Protein AF-A0A2N9MCK2-F1 (afdb_monomer_lite)

Radius of gyration: 23.32 Å; chains: 1; bounding box: 49×32×63 Å

Sequence (102 aa):
MKLLGHASPEMTMLYVELMMNDLQREFQLARSKPRHLVPQPKTSFALTRTGLAGVIDSLLAAQHVLEMFRRSLPVGAARSSRDRLSNRLTKIAIEARKLGTP

Foldseek 3Di:
DQDVNDPDVVVVVVVCVVCVVVVVVVVVVLVVDPVNPPPPPPLPCQPPDDDLVSVLVNLVSVLVVLVVVLVPDDDDPVNVVSVVVSVVSVVVSVVSVVVVPD

Secondary structure (DSSP, 8-state):
--STT-SSHHHHHHHHHHHHHHHHHHHHHHHHSTTSS-------------SHHHHHHHHHHHHHHHHHHHHTSPSSHHHHHHHHHHHHHHHHHHHHHHTT--

Structure (mmCIF, N/CA/C/O backbone):
data_AF-A0A2N9MCK2-F1
#
_entry.id   AF-A0A2N9MCK2-F1
#
loop_
_atom_site.group_PDB
_atom_site.id
_atom_site.type_symbol
_atom_site.label_atom_id
_atom_site.label_alt_id
_atom_site.label_comp_id
_atom_site.label_asym_id
_atom_site.label_entity_id
_atom_site.label_seq_id
_atom_site.pdbx_PDB_ins_code
_atom_site.Cartn_x
_atom_site.Cartn_y
_atom_site.Cartn_z
_atom_site.occupancy
_atom_site.B_iso_or_equiv
_atom_site.auth_seq_id
_atom_site.auth_comp_id
_atom_site.auth_asym_id
_atom_site.auth_atom_id
_atom_site.pdbx_PDB_model_num
ATOM 1 N N . MET A 1 1 ? 35.973 -5.055 -15.989 1.00 58.38 1 MET A N 1
ATOM 2 C CA . MET A 1 1 ? 34.536 -5.305 -15.734 1.00 58.38 1 MET A CA 1
ATOM 3 C C . MET A 1 1 ? 33.935 -5.872 -17.014 1.00 58.38 1 MET A C 1
ATOM 5 O O . MET A 1 1 ? 34.021 -5.192 -18.025 1.00 58.38 1 MET A O 1
ATOM 9 N N . LYS A 1 2 ? 33.403 -7.103 -17.017 1.00 58.25 2 LYS A N 1
ATOM 10 C CA . LYS A 1 2 ? 32.616 -7.615 -18.155 1.00 58.25 2 LYS A CA 1
ATOM 11 C C . LYS A 1 2 ? 31.182 -7.117 -17.985 1.00 58.25 2 LYS A C 1
ATOM 13 O O . LYS A 1 2 ? 30.499 -7.578 -17.074 1.00 58.25 2 LYS A O 1
ATOM 18 N N . LEU A 1 3 ? 30.740 -6.165 -18.804 1.00 70.38 3 LEU A N 1
ATOM 19 C CA . LEU A 1 3 ? 29.334 -5.754 -18.837 1.00 70.38 3 LEU A CA 1
ATOM 20 C C . LEU A 1 3 ? 28.578 -6.714 -19.768 1.00 70.38 3 LEU A C 1
ATOM 22 O O . LEU A 1 3 ? 29.061 -7.015 -20.856 1.00 70.38 3 LEU A O 1
ATOM 26 N N . LEU A 1 4 ? 27.443 -7.260 -19.314 1.00 79.06 4 LEU A N 1
ATOM 27 C CA . LEU A 1 4 ? 26.610 -8.214 -20.074 1.00 79.06 4 LEU A CA 1
ATOM 28 C C . LEU A 1 4 ? 27.350 -9.471 -20.598 1.00 79.06 4 LEU A C 1
ATOM 30 O O . LEU A 1 4 ? 26.870 -10.156 -21.492 1.00 79.06 4 LEU A O 1
ATOM 34 N N . GLY A 1 5 ? 28.518 -9.800 -20.033 1.00 84.19 5 GLY A N 1
ATOM 35 C CA . GLY A 1 5 ? 29.339 -10.939 -20.465 1.00 84.19 5 GLY A CA 1
ATOM 36 C C . GLY A 1 5 ? 30.231 -10.674 -21.685 1.00 84.19 5 GLY A C 1
ATOM 37 O O . GLY A 1 5 ? 30.942 -11.585 -22.111 1.00 84.19 5 GLY A O 1
ATOM 38 N N . HIS A 1 6 ? 30.261 -9.449 -22.216 1.00 87.94 6 HIS A N 1
ATOM 39 C CA . HIS A 1 6 ? 31.074 -9.106 -23.383 1.00 87.94 6 HIS A CA 1
ATOM 40 C C . HIS A 1 6 ? 32.555 -8.893 -23.046 1.00 87.94 6 HIS A C 1
ATOM 42 O O . HIS A 1 6 ? 32.929 -8.563 -21.917 1.00 87.94 6 HIS A O 1
ATOM 48 N N . ALA A 1 7 ? 33.409 -9.100 -24.054 1.00 85.38 7 ALA A N 1
ATOM 49 C CA . ALA A 1 7 ? 34.862 -8.986 -23.935 1.00 85.38 7 ALA A CA 1
ATOM 50 C C . ALA A 1 7 ? 35.350 -7.533 -23.809 1.00 85.38 7 ALA A C 1
ATOM 52 O O . ALA A 1 7 ? 36.407 -7.303 -23.227 1.00 85.38 7 ALA A O 1
ATOM 53 N N . SER A 1 8 ? 34.578 -6.568 -24.318 1.00 87.62 8 SER A N 1
ATOM 54 C CA . SER A 1 8 ? 34.916 -5.147 -24.284 1.00 87.62 8 SER A CA 1
ATOM 55 C C . SER A 1 8 ? 33.666 -4.273 -24.068 1.00 87.62 8 SER A C 1
ATOM 57 O O . SER A 1 8 ? 32.536 -4.721 -24.319 1.00 87.62 8 SER A O 1
ATOM 59 N N . PRO A 1 9 ? 33.831 -3.035 -23.573 1.00 84.69 9 PRO A N 1
ATOM 60 C CA . PRO A 1 9 ? 32.724 -2.096 -23.411 1.00 84.69 9 PRO A CA 1
ATOM 61 C C . PRO A 1 9 ? 32.113 -1.661 -24.752 1.00 84.69 9 PRO A C 1
ATOM 63 O O . PRO A 1 9 ? 30.902 -1.474 -24.822 1.00 84.69 9 PRO A O 1
ATOM 66 N N . GLU A 1 10 ? 32.890 -1.594 -25.833 1.00 88.56 10 GLU A N 1
ATOM 67 C CA . GLU A 1 10 ? 32.397 -1.261 -27.180 1.00 88.56 10 GLU A CA 1
ATOM 68 C C . GLU A 1 10 ? 31.389 -2.304 -27.673 1.00 88.56 10 GLU A C 1
ATOM 70 O O . GLU A 1 10 ? 30.325 -1.956 -28.178 1.00 88.56 10 GLU A O 1
ATOM 75 N N . MET A 1 11 ? 31.672 -3.590 -27.439 1.00 86.88 11 MET A N 1
ATOM 76 C CA . MET A 1 11 ? 30.744 -4.682 -27.759 1.00 86.88 11 MET A CA 1
ATOM 77 C C . MET A 1 11 ? 29.436 -4.580 -26.971 1.00 86.88 11 MET A C 1
ATOM 79 O O . MET A 1 11 ? 28.373 -4.928 -27.479 1.00 86.88 11 MET A O 1
ATOM 83 N N . THR A 1 12 ? 29.506 -4.075 -25.739 1.00 86.88 12 THR A N 1
ATOM 84 C CA . THR A 1 12 ? 28.313 -3.825 -24.924 1.00 86.88 12 THR A CA 1
ATOM 85 C C . THR A 1 12 ? 27.493 -2.679 -25.510 1.00 86.88 12 THR A C 1
ATOM 87 O O . THR A 1 12 ? 26.278 -2.808 -25.622 1.00 86.88 12 THR A O 1
ATOM 90 N N . MET A 1 13 ? 28.137 -1.578 -25.909 1.00 87.94 13 MET A N 1
ATOM 91 C CA . MET A 1 13 ? 27.442 -0.432 -26.504 1.00 87.94 13 MET A CA 1
ATOM 92 C C . MET A 1 13 ? 26.757 -0.807 -27.817 1.00 87.94 13 MET A C 1
ATOM 94 O O . MET A 1 13 ? 25.582 -0.499 -27.989 1.00 87.94 13 MET A O 1
ATOM 98 N N . LEU A 1 14 ? 27.434 -1.570 -28.681 1.00 87.19 14 LEU A N 1
ATOM 99 C CA . LEU A 1 14 ? 26.848 -2.068 -29.926 1.00 87.19 14 LEU A CA 1
ATOM 100 C C . LEU A 1 14 ? 25.634 -2.973 -29.663 1.00 87.19 14 LEU A C 1
ATOM 102 O O . LEU A 1 14 ? 24.605 -2.854 -30.323 1.00 87.19 14 LEU A O 1
ATOM 106 N N . TYR A 1 15 ? 25.727 -3.866 -28.673 1.00 86.25 15 TYR A N 1
ATOM 107 C CA . TYR A 1 15 ? 24.605 -4.720 -28.285 1.00 86.25 15 TYR A CA 1
ATOM 108 C C . TYR A 1 15 ? 23.421 -3.898 -27.760 1.00 86.25 15 TYR A C 1
ATOM 110 O O . TYR A 1 15 ? 22.276 -4.159 -28.122 1.00 86.25 15 TYR A O 1
ATOM 118 N N . VAL A 1 16 ? 23.687 -2.880 -26.939 1.00 85.75 16 VAL A N 1
ATOM 119 C CA . VAL A 1 16 ? 22.660 -1.966 -26.422 1.00 85.75 16 VAL A CA 1
ATOM 120 C C . VAL A 1 16 ? 21.986 -1.198 -27.558 1.00 85.75 16 VAL A C 1
ATOM 122 O O . VAL A 1 16 ? 20.762 -1.109 -27.563 1.00 85.75 16 VAL A O 1
ATOM 125 N N . GLU A 1 17 ? 22.744 -0.688 -28.529 1.00 87.94 17 GLU A N 1
ATOM 126 C CA . GLU A 1 17 ? 22.204 0.020 -29.696 1.00 87.94 17 GLU A CA 1
ATOM 127 C C . GLU A 1 17 ? 21.313 -0.879 -30.559 1.00 87.94 17 GLU A C 1
ATOM 129 O O . GLU A 1 17 ? 20.204 -0.482 -30.920 1.00 87.94 17 GLU A O 1
ATOM 134 N N . LEU A 1 18 ? 21.756 -2.109 -30.834 1.00 87.25 18 LEU A N 1
ATOM 135 C CA . LEU A 1 18 ? 20.991 -3.072 -31.628 1.00 87.25 18 LEU A CA 1
ATOM 136 C C . LEU A 1 18 ? 19.707 -3.515 -30.918 1.00 87.25 18 LEU A C 1
ATOM 138 O O . LEU A 1 18 ? 18.648 -3.589 -31.538 1.00 87.25 18 LEU A O 1
ATOM 142 N N . MET A 1 19 ? 19.785 -3.778 -29.613 1.00 89.06 19 MET A N 1
ATOM 143 C CA . MET A 1 19 ? 18.663 -4.312 -28.840 1.00 89.06 19 MET A CA 1
ATOM 144 C C . MET A 1 19 ? 17.722 -3.230 -28.298 1.00 89.06 19 MET A C 1
ATOM 146 O O . MET A 1 19 ? 16.696 -3.574 -27.713 1.00 89.06 19 MET A O 1
ATOM 150 N N . MET A 1 20 ? 18.029 -1.936 -28.461 1.00 89.56 20 MET A N 1
ATOM 151 C CA . MET A 1 20 ? 17.268 -0.847 -27.831 1.00 89.56 20 MET A CA 1
ATOM 152 C C . MET A 1 20 ? 15.787 -0.861 -28.227 1.00 89.56 20 MET A C 1
ATOM 154 O O . MET A 1 20 ? 14.908 -0.735 -27.372 1.00 89.56 20 MET A O 1
ATOM 158 N N . ASN A 1 21 ? 15.506 -1.060 -29.516 1.00 91.44 21 ASN A N 1
ATOM 159 C CA . ASN A 1 21 ? 14.139 -1.077 -30.040 1.00 91.44 21 ASN A CA 1
ATOM 160 C C . ASN A 1 21 ? 13.339 -2.271 -29.502 1.00 91.44 21 ASN A C 1
ATOM 162 O O . ASN A 1 21 ? 12.188 -2.113 -29.085 1.00 91.44 21 ASN A O 1
ATOM 166 N N . ASP A 1 22 ? 13.962 -3.448 -29.457 1.00 89.94 22 ASP A N 1
ATOM 167 C CA . ASP A 1 22 ? 13.339 -4.664 -28.938 1.00 89.94 22 ASP A CA 1
ATOM 168 C C . ASP A 1 22 ? 13.123 -4.570 -27.426 1.00 89.94 22 ASP A C 1
ATOM 170 O O . ASP A 1 22 ? 12.044 -4.893 -26.927 1.00 89.94 22 ASP A O 1
ATOM 174 N N . LEU A 1 23 ? 14.094 -4.026 -26.690 1.00 88.06 23 LEU A N 1
ATOM 175 C CA . LEU A 1 23 ? 13.981 -3.789 -25.254 1.00 88.06 23 LEU A CA 1
ATOM 176 C C . LEU A 1 23 ? 12.850 -2.803 -24.941 1.00 88.06 23 LEU A C 1
ATOM 178 O O . LEU A 1 23 ? 12.059 -3.033 -24.024 1.00 88.06 23 LEU A O 1
ATOM 182 N N . GLN A 1 24 ? 12.730 -1.727 -25.720 1.00 90.31 24 GLN A N 1
ATOM 183 C CA . GLN A 1 24 ? 11.641 -0.765 -25.585 1.00 90.31 24 GLN A CA 1
ATOM 184 C C . GLN A 1 24 ? 10.283 -1.412 -25.879 1.00 90.31 24 GLN A C 1
ATOM 186 O O . GLN A 1 24 ? 9.320 -1.185 -25.140 1.00 90.31 24 GLN A O 1
ATOM 191 N N . ARG A 1 25 ? 10.191 -2.234 -26.928 1.00 90.12 25 ARG A N 1
ATOM 192 C CA . ARG A 1 25 ? 8.973 -2.972 -27.282 1.00 90.12 25 ARG A CA 1
ATOM 193 C C . ARG A 1 25 ? 8.552 -3.920 -26.162 1.00 90.12 25 ARG A C 1
ATOM 195 O O . ARG A 1 25 ? 7.403 -3.857 -25.720 1.00 90.12 25 ARG A O 1
ATOM 202 N N . GLU A 1 26 ? 9.470 -4.743 -25.666 1.00 87.62 26 GLU A N 1
ATOM 203 C CA . GLU A 1 26 ? 9.205 -5.682 -24.573 1.00 87.62 26 GLU A CA 1
ATOM 204 C C . GLU A 1 26 ? 8.850 -4.958 -23.272 1.00 87.62 26 GLU A C 1
ATOM 206 O O . GLU A 1 26 ? 7.926 -5.369 -22.571 1.00 87.62 26 GLU A O 1
ATOM 211 N N . PHE A 1 27 ? 9.482 -3.820 -22.980 1.00 86.19 27 PHE A N 1
ATOM 212 C CA . PHE A 1 27 ? 9.119 -2.986 -21.835 1.00 86.19 27 PHE A CA 1
ATOM 213 C C . PHE A 1 27 ? 7.668 -2.486 -21.913 1.00 86.19 27 PHE A C 1
ATOM 215 O O . PHE A 1 27 ? 6.923 -2.570 -20.933 1.00 86.19 27 PHE A O 1
ATOM 222 N N . GLN A 1 28 ? 7.225 -1.997 -23.074 1.00 88.00 28 GLN A N 1
ATOM 223 C CA . GLN A 1 28 ? 5.839 -1.542 -23.248 1.00 88.00 28 GLN A CA 1
ATOM 224 C C . GLN A 1 28 ? 4.841 -2.711 -23.214 1.00 88.00 28 GLN A C 1
ATOM 226 O O . GLN A 1 28 ? 3.764 -2.604 -22.616 1.00 88.00 28 GLN A O 1
ATOM 231 N N . LEU A 1 29 ? 5.202 -3.861 -23.789 1.00 85.44 29 LEU A N 1
ATOM 232 C CA . LEU A 1 29 ? 4.404 -5.087 -23.702 1.00 85.44 29 LEU A CA 1
ATOM 233 C C . LEU A 1 29 ? 4.281 -5.583 -22.256 1.00 85.44 29 LEU A C 1
ATOM 235 O O . LEU A 1 29 ? 3.191 -5.962 -21.829 1.00 85.44 29 LEU A O 1
ATOM 239 N N . ALA A 1 30 ? 5.357 -5.521 -21.475 1.00 83.75 30 ALA A N 1
ATOM 240 C CA . ALA A 1 30 ? 5.344 -5.877 -20.062 1.00 83.75 30 ALA A CA 1
ATOM 241 C C . ALA A 1 30 ? 4.457 -4.926 -19.248 1.00 83.75 30 ALA A C 1
ATOM 243 O O . ALA A 1 30 ? 3.674 -5.375 -18.416 1.00 83.75 30 ALA A O 1
ATOM 244 N N . ARG A 1 31 ? 4.503 -3.618 -19.528 1.00 79.62 31 ARG A N 1
ATOM 245 C CA . ARG A 1 31 ? 3.633 -2.631 -18.867 1.00 79.62 31 ARG A CA 1
ATOM 246 C C . ARG A 1 31 ? 2.150 -2.804 -19.190 1.00 79.62 31 ARG A C 1
ATOM 248 O O . ARG A 1 31 ? 1.317 -2.500 -18.341 1.00 79.62 31 ARG A O 1
ATOM 255 N N . SER A 1 32 ? 1.818 -3.257 -20.398 1.00 81.75 32 SER A N 1
ATOM 256 C CA . SER A 1 32 ? 0.426 -3.471 -20.822 1.00 81.75 32 SER A CA 1
ATOM 257 C C . SER A 1 32 ? -0.147 -4.819 -20.374 1.00 81.75 32 SER A C 1
ATOM 259 O O . SER A 1 32 ? -1.364 -4.950 -20.243 1.00 81.75 32 SER A O 1
ATOM 261 N N . LYS A 1 33 ? 0.700 -5.823 -20.105 1.00 74.19 33 LYS A N 1
ATOM 262 C CA . LYS A 1 33 ? 0.264 -7.154 -19.665 1.00 74.19 33 LYS A CA 1
ATOM 263 C C . LYS A 1 33 ? 0.280 -7.281 -18.132 1.00 74.19 33 LYS A C 1
ATOM 265 O O . LYS A 1 33 ? 1.339 -7.180 -17.515 1.00 74.19 33 LYS A O 1
ATOM 270 N N . PRO A 1 34 ? -0.843 -7.664 -17.494 1.00 64.19 34 PRO A N 1
ATOM 271 C CA . PRO A 1 34 ? -0.932 -7.783 -16.035 1.00 64.19 34 PRO A CA 1
ATOM 272 C C . PRO A 1 34 ? -0.041 -8.877 -15.423 1.00 64.19 34 PRO A C 1
ATOM 274 O O . PRO A 1 34 ? 0.166 -8.873 -14.217 1.00 64.19 34 PRO A O 1
ATOM 277 N N . ARG A 1 35 ? 0.525 -9.791 -16.228 1.00 61.97 35 ARG A N 1
ATOM 278 C CA . ARG A 1 35 ? 1.474 -10.820 -15.759 1.00 61.97 35 ARG A CA 1
ATOM 279 C C . ARG A 1 35 ? 2.822 -10.260 -15.287 1.00 61.97 35 ARG A C 1
ATOM 281 O O . ARG A 1 35 ? 3.496 -10.943 -14.526 1.00 61.97 35 ARG A O 1
ATOM 288 N N . HIS A 1 36 ? 3.211 -9.064 -15.737 1.00 60.00 36 HIS A N 1
ATOM 289 C CA . HIS A 1 36 ? 4.479 -8.418 -15.357 1.00 60.00 36 HIS A CA 1
ATOM 290 C C . HIS A 1 36 ? 4.282 -7.216 -14.431 1.00 60.00 36 HIS A C 1
ATOM 292 O O . HIS A 1 36 ? 5.256 -6.621 -13.970 1.00 60.00 36 HIS A O 1
ATOM 298 N N . LEU A 1 37 ? 3.029 -6.859 -14.132 1.00 61.62 37 LEU A N 1
ATOM 299 C CA . LEU A 1 37 ? 2.751 -5.980 -13.010 1.00 61.62 37 LEU A CA 1
ATOM 300 C C . LEU A 1 37 ? 3.094 -6.764 -11.747 1.00 61.62 37 LEU A C 1
ATOM 302 O O . LEU A 1 37 ? 2.593 -7.873 -11.554 1.00 61.62 37 LEU A O 1
ATOM 306 N N . VAL A 1 38 ? 3.959 -6.195 -10.901 1.00 62.62 38 VAL A N 1
ATOM 307 C CA . VAL A 1 38 ? 4.175 -6.705 -9.542 1.00 62.62 38 VAL A CA 1
ATOM 308 C C . VAL A 1 38 ? 2.789 -6.970 -8.964 1.00 62.62 38 VAL A C 1
ATOM 310 O O . VAL A 1 38 ? 1.967 -6.045 -9.029 1.00 62.62 38 VAL A O 1
ATOM 313 N N . PRO A 1 39 ? 2.495 -8.198 -8.483 1.00 62.81 39 PRO A N 1
ATOM 314 C CA . PRO A 1 39 ? 1.191 -8.511 -7.933 1.00 62.81 39 PRO A CA 1
ATOM 315 C C . PRO A 1 39 ? 0.832 -7.382 -6.990 1.00 62.81 39 PRO A C 1
ATOM 317 O O . PRO A 1 39 ? 1.579 -7.125 -6.041 1.00 62.81 39 PRO A O 1
ATOM 320 N N . GLN A 1 40 ? -0.244 -6.647 -7.296 1.00 59.38 40 GLN A N 1
ATOM 321 C CA . GLN A 1 40 ? -0.715 -5.666 -6.336 1.00 59.38 40 GLN A CA 1
ATOM 322 C C . GLN A 1 40 ? -0.886 -6.447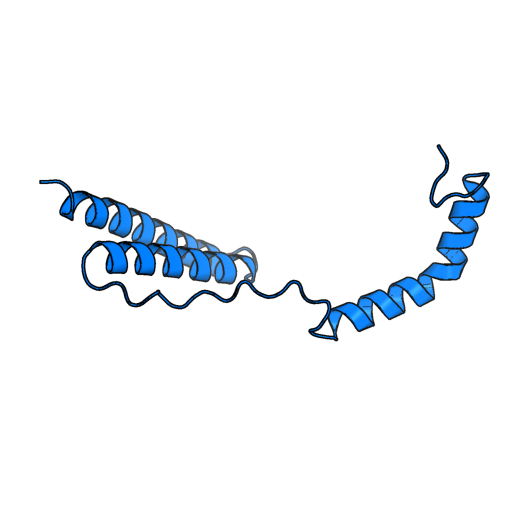 -5.041 1.00 59.38 40 GLN A C 1
ATOM 324 O O . GLN A 1 40 ? -1.524 -7.509 -5.088 1.00 59.38 40 GLN A O 1
ATOM 329 N N . PRO A 1 41 ? -0.259 -6.007 -3.932 1.00 59.16 41 PRO A N 1
ATOM 330 C CA . PRO A 1 41 ? -0.452 -6.679 -2.670 1.00 59.16 41 PRO A CA 1
ATOM 331 C C . PRO A 1 41 ? -1.956 -6.737 -2.500 1.00 59.16 41 PRO A C 1
ATOM 333 O O . PRO A 1 41 ? -2.610 -5.693 -2.460 1.00 59.16 41 PRO A O 1
ATOM 336 N N . LYS A 1 42 ? -2.512 -7.956 -2.533 1.00 57.88 42 LYS A N 1
ATOM 337 C CA . LYS A 1 42 ? -3.918 -8.158 -2.227 1.00 57.88 42 LYS A CA 1
ATOM 338 C C . LYS A 1 42 ? -4.023 -7.580 -0.837 1.00 57.88 42 LYS A C 1
ATOM 340 O O . LYS A 1 42 ? -3.464 -8.150 0.099 1.00 57.88 42 LYS A O 1
ATOM 345 N N . THR A 1 43 ? -4.621 -6.400 -0.722 1.00 56.97 43 THR A N 1
ATOM 346 C CA . THR A 1 43 ? -5.006 -5.866 0.568 1.00 56.97 43 THR A CA 1
ATOM 347 C C . THR A 1 43 ? -5.947 -6.928 1.077 1.00 56.97 43 THR A C 1
ATOM 349 O O . THR A 1 43 ? -7.056 -7.060 0.561 1.00 56.97 43 THR A O 1
ATOM 352 N N . SER A 1 44 ? -5.433 -7.797 1.946 1.00 56.22 44 SER A N 1
ATOM 353 C CA . SER A 1 44 ? -6.234 -8.754 2.677 1.00 56.22 44 SER A CA 1
ATOM 354 C C . SER A 1 44 ? -7.218 -7.870 3.414 1.00 56.22 44 SER A C 1
ATOM 356 O O . SER A 1 44 ? -6.850 -7.210 4.386 1.00 56.22 44 SER A O 1
ATOM 358 N N . PHE A 1 45 ? -8.396 -7.680 2.819 1.00 56.94 45 PHE A N 1
ATOM 359 C CA . PHE A 1 45 ? -9.474 -6.938 3.431 1.00 56.94 45 PHE A CA 1
ATOM 360 C C . PHE A 1 45 ? -9.725 -7.696 4.711 1.00 56.94 45 PHE A C 1
ATOM 362 O O . PHE A 1 45 ? -10.132 -8.849 4.636 1.00 56.94 45 PHE A O 1
ATOM 369 N N . ALA A 1 46 ? -9.296 -7.066 5.807 1.00 55.34 46 ALA A N 1
ATOM 370 C CA . ALA A 1 46 ? -9.375 -7.495 7.185 1.00 55.34 46 ALA A CA 1
ATOM 371 C C . ALA A 1 46 ? -9.769 -8.966 7.327 1.00 55.34 46 ALA A C 1
ATOM 373 O O . ALA A 1 46 ? -10.941 -9.316 7.187 1.00 55.34 46 ALA A O 1
ATOM 374 N N . LEU A 1 47 ? -8.797 -9.813 7.686 1.00 56.59 47 LEU A N 1
ATOM 375 C CA . LEU A 1 47 ? -9.139 -11.005 8.453 1.00 56.59 47 LEU A CA 1
ATOM 376 C C . LEU A 1 47 ? -10.170 -10.545 9.492 1.00 56.59 47 LEU A C 1
ATOM 378 O O . LEU A 1 47 ? -9.886 -9.609 10.241 1.00 56.59 47 LEU A O 1
ATOM 382 N N . THR A 1 48 ? -11.372 -11.116 9.446 1.00 63.00 48 THR A N 1
ATOM 383 C CA . THR A 1 48 ? -12.547 -10.786 10.261 1.00 63.00 48 THR A CA 1
ATOM 384 C C . THR A 1 48 ? -12.276 -11.115 11.725 1.00 63.00 48 THR A C 1
ATOM 386 O O . THR A 1 48 ? -12.879 -12.003 12.321 1.00 63.00 48 THR A O 1
ATOM 389 N N . ARG A 1 49 ? -11.300 -10.434 12.316 1.00 68.19 49 ARG A N 1
ATOM 390 C CA . ARG A 1 49 ? -11.012 -10.482 13.733 1.00 68.19 49 ARG A CA 1
ATOM 391 C C . ARG A 1 49 ? -11.976 -9.504 14.376 1.00 68.19 49 ARG A C 1
ATOM 393 O O . ARG A 1 49 ? -11.960 -8.316 14.083 1.00 68.19 49 ARG A O 1
ATOM 400 N N . THR A 1 50 ? -12.872 -10.008 15.204 1.00 77.25 50 THR A N 1
ATOM 401 C CA . THR A 1 50 ? -13.789 -9.171 15.975 1.00 77.25 50 THR A CA 1
ATOM 402 C C . THR A 1 50 ? -13.065 -8.574 17.186 1.00 77.25 50 THR A C 1
ATOM 404 O O . THR A 1 50 ? -12.051 -9.100 17.649 1.00 77.25 50 THR A O 1
ATOM 407 N N . GLY A 1 51 ? -13.580 -7.462 17.715 1.00 84.38 51 GLY A N 1
ATOM 408 C CA . GLY A 1 51 ? -13.023 -6.794 18.895 1.00 84.38 51 GLY A CA 1
ATOM 409 C C . GLY A 1 51 ? -11.887 -5.811 18.592 1.00 84.38 51 GLY A C 1
ATOM 410 O O . GLY A 1 51 ? -11.620 -5.462 17.442 1.00 84.38 51 GLY A O 1
ATOM 411 N N . LEU A 1 52 ? -11.220 -5.338 19.649 1.00 87.94 52 LEU A N 1
ATOM 412 C CA . LEU A 1 52 ? -10.279 -4.214 19.578 1.00 87.94 52 LEU A CA 1
ATOM 413 C C . LEU A 1 52 ? -9.111 -4.448 18.609 1.00 87.94 52 LEU A C 1
ATOM 415 O O . LEU A 1 52 ? -8.727 -3.545 17.870 1.00 87.94 52 LEU A O 1
ATOM 419 N N . ALA A 1 53 ? -8.573 -5.667 18.572 1.00 85.31 53 ALA A N 1
ATOM 420 C CA . ALA A 1 53 ? -7.486 -6.006 17.662 1.00 85.31 53 ALA A CA 1
ATOM 421 C C . ALA A 1 53 ? -7.902 -5.870 16.188 1.00 85.31 53 ALA A C 1
ATOM 423 O O . ALA A 1 53 ? -7.156 -5.306 15.398 1.00 85.31 53 ALA A O 1
ATOM 424 N N . GLY A 1 54 ? -9.125 -6.280 15.838 1.00 86.69 54 GLY A N 1
ATOM 425 C CA . GLY A 1 54 ? -9.660 -6.095 14.489 1.00 86.69 54 GLY A CA 1
ATOM 426 C C . GLY A 1 54 ? -9.902 -4.637 14.117 1.00 86.69 54 GLY A C 1
ATOM 427 O O . GLY A 1 54 ? -9.686 -4.245 12.969 1.00 8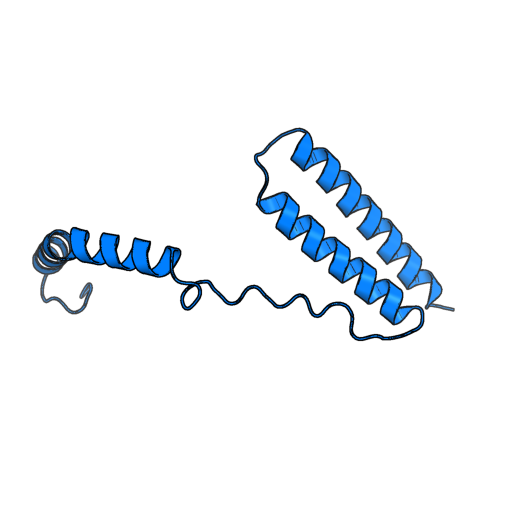6.69 54 GLY A O 1
ATOM 428 N N . VAL A 1 55 ? -10.302 -3.811 15.089 1.00 87.50 55 VAL A N 1
ATOM 429 C CA . VAL A 1 55 ? -10.402 -2.355 14.903 1.00 87.50 55 VAL A CA 1
ATOM 430 C C . VAL A 1 55 ? -9.022 -1.766 14.602 1.00 87.50 55 VAL A C 1
ATOM 432 O O . VAL A 1 55 ? -8.884 -0.993 13.655 1.00 87.50 55 VAL A O 1
ATOM 435 N N . ILE A 1 56 ? -7.988 -2.161 15.351 1.00 87.81 56 ILE A N 1
ATOM 436 C CA . ILE A 1 56 ? -6.605 -1.712 15.123 1.00 87.81 56 ILE A CA 1
ATOM 437 C C . ILE A 1 56 ? -6.103 -2.169 13.746 1.00 87.81 56 ILE A C 1
ATOM 439 O O . ILE A 1 56 ? -5.564 -1.350 12.999 1.00 87.81 56 ILE A O 1
ATOM 443 N N . ASP A 1 57 ? -6.327 -3.430 13.378 1.00 85.88 57 ASP A N 1
ATOM 444 C CA . ASP A 1 57 ? -5.922 -3.980 12.079 1.00 85.88 57 ASP A CA 1
ATOM 445 C C . ASP A 1 57 ? -6.619 -3.246 10.919 1.00 85.88 57 ASP A C 1
ATOM 447 O O . ASP A 1 57 ? -5.982 -2.887 9.926 1.00 85.88 57 ASP A O 1
ATOM 451 N N . SER A 1 58 ? -7.907 -2.926 11.076 1.00 86.44 58 SER A N 1
ATOM 452 C CA . SER A 1 58 ? -8.681 -2.152 10.095 1.00 86.44 58 SER A CA 1
ATOM 453 C C . SER A 1 58 ? -8.164 -0.718 9.946 1.00 86.44 58 SER A C 1
ATOM 455 O O . SER A 1 58 ? -8.073 -0.206 8.828 1.00 86.44 58 SER A O 1
ATOM 457 N N . LEU A 1 59 ? -7.781 -0.068 11.051 1.00 88.88 59 LEU A N 1
ATOM 458 C CA . LEU A 1 59 ? -7.185 1.272 11.025 1.00 88.88 59 LEU A CA 1
ATOM 459 C C . LEU A 1 59 ? -5.829 1.275 10.305 1.00 88.88 59 LEU A C 1
ATOM 461 O O . LEU A 1 59 ? -5.573 2.170 9.497 1.00 88.88 59 LEU A O 1
ATOM 465 N N . LEU A 1 60 ? -4.982 0.270 10.548 1.00 86.38 60 LEU A N 1
ATOM 466 C CA . LEU A 1 60 ? -3.692 0.121 9.862 1.00 86.38 60 LEU A CA 1
ATOM 467 C C . LEU A 1 60 ? -3.870 -0.166 8.364 1.00 86.38 60 LEU A C 1
ATOM 469 O O . LEU A 1 60 ? -3.176 0.427 7.534 1.00 86.38 60 LEU A O 1
ATOM 473 N N . ALA A 1 61 ? -4.835 -1.014 8.001 1.00 86.06 61 ALA A N 1
ATOM 474 C CA . ALA A 1 61 ? -5.167 -1.284 6.604 1.00 86.06 61 ALA A CA 1
ATOM 475 C C . ALA A 1 61 ? -5.654 -0.013 5.883 1.00 86.06 61 ALA A C 1
ATOM 477 O O . ALA A 1 61 ? -5.181 0.300 4.787 1.00 86.06 61 ALA A O 1
ATOM 478 N N . ALA A 1 62 ? -6.539 0.764 6.516 1.00 87.88 62 ALA A N 1
ATOM 479 C CA . ALA A 1 62 ? -7.033 2.026 5.970 1.00 87.88 62 ALA A CA 1
ATOM 480 C C . ALA A 1 62 ? -5.912 3.062 5.778 1.00 87.88 62 ALA A C 1
ATOM 482 O O . ALA A 1 62 ? -5.866 3.722 4.738 1.00 87.88 62 ALA A O 1
ATOM 483 N N . GLN A 1 63 ? -4.979 3.178 6.733 1.00 87.50 63 GLN A N 1
ATOM 484 C CA . GLN A 1 63 ? -3.793 4.034 6.590 1.00 87.50 63 GLN A CA 1
ATOM 485 C C . GLN A 1 63 ? -2.949 3.635 5.381 1.00 87.50 63 GLN A C 1
ATOM 487 O O . GLN A 1 63 ? -2.563 4.495 4.588 1.00 87.50 63 GLN A O 1
ATOM 492 N N . HIS A 1 64 ? -2.684 2.338 5.219 1.00 85.88 64 HIS A N 1
ATOM 493 C CA . HIS A 1 64 ? -1.876 1.840 4.114 1.00 85.88 64 HIS A CA 1
ATOM 494 C C . HIS A 1 64 ? -2.514 2.151 2.755 1.00 85.88 64 HIS A C 1
ATOM 496 O O . HIS A 1 64 ? -1.857 2.706 1.875 1.00 85.88 64 HIS A O 1
ATOM 502 N N . VAL A 1 65 ? -3.808 1.861 2.587 1.00 87.88 65 VAL A N 1
ATOM 503 C CA . VAL A 1 65 ? -4.525 2.133 1.330 1.00 87.88 65 VAL A CA 1
ATOM 504 C C . VAL A 1 65 ? -4.589 3.635 1.040 1.00 87.88 65 VAL A C 1
ATOM 506 O O . VAL A 1 65 ? -4.367 4.052 -0.100 1.00 87.88 65 VAL A O 1
ATOM 509 N N . LEU A 1 66 ? -4.822 4.465 2.062 1.00 87.62 66 LEU A N 1
ATOM 510 C CA . LEU A 1 66 ? -4.815 5.922 1.924 1.00 87.62 66 LEU A CA 1
ATOM 511 C C . LEU A 1 66 ? -3.438 6.450 1.494 1.00 87.62 66 LEU A C 1
ATOM 513 O O . LEU A 1 66 ? -3.363 7.346 0.651 1.00 87.62 66 LEU A O 1
ATOM 517 N N . GLU A 1 67 ? -2.356 5.885 2.028 1.00 87.31 67 GLU A N 1
ATOM 518 C CA . GLU A 1 67 ? -0.987 6.230 1.644 1.00 87.31 67 GLU A CA 1
ATOM 519 C C . GLU A 1 67 ? -0.681 5.817 0.198 1.00 87.31 67 GLU A C 1
ATOM 521 O O . GLU A 1 67 ? -0.128 6.609 -0.568 1.00 87.31 67 GLU A O 1
ATOM 526 N N . MET A 1 68 ? -1.099 4.621 -0.222 1.00 87.31 68 MET A N 1
ATOM 527 C CA . MET A 1 68 ? -0.949 4.179 -1.613 1.00 87.31 68 MET A CA 1
ATOM 528 C C . MET A 1 68 ? -1.719 5.087 -2.583 1.00 87.31 68 MET A C 1
ATOM 530 O O . MET A 1 68 ? -1.176 5.484 -3.616 1.00 87.31 68 MET A O 1
ATOM 534 N N . PHE A 1 69 ? -2.931 5.512 -2.219 1.00 85.06 69 PHE A N 1
ATOM 535 C CA . PHE A 1 69 ? -3.707 6.484 -2.995 1.00 85.06 69 PHE A CA 1
ATOM 536 C C . PHE A 1 69 ? -3.086 7.890 -2.992 1.00 85.06 69 PHE A C 1
ATOM 538 O O . PHE A 1 69 ? -3.132 8.612 -3.987 1.00 85.06 69 PHE A O 1
ATOM 545 N N . ARG A 1 70 ? -2.457 8.310 -1.890 1.00 85.50 70 ARG A N 1
ATOM 546 C CA . ARG A 1 70 ? -1.728 9.585 -1.831 1.00 85.50 70 ARG A CA 1
ATOM 547 C C . ARG A 1 70 ? -0.548 9.600 -2.808 1.00 85.50 70 ARG A C 1
ATOM 549 O O . ARG A 1 70 ? -0.287 10.634 -3.426 1.00 85.50 70 ARG A O 1
ATOM 556 N N . ARG A 1 71 ? 0.151 8.471 -2.963 1.00 82.75 71 ARG A N 1
ATOM 557 C CA . ARG A 1 71 ? 1.302 8.330 -3.874 1.00 82.75 71 ARG A CA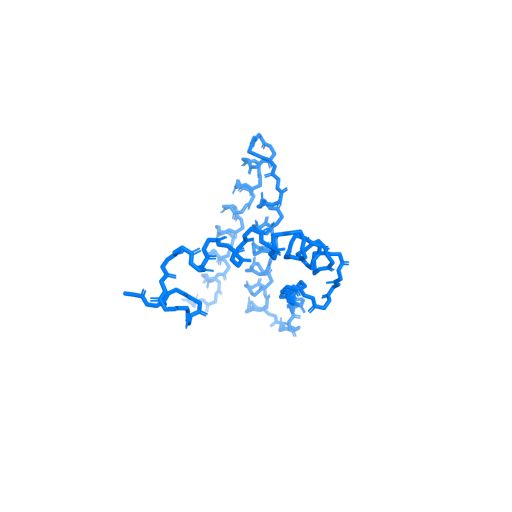 1
ATOM 558 C C . ARG A 1 71 ? 0.918 8.452 -5.346 1.00 82.75 71 ARG A C 1
ATOM 560 O O . ARG A 1 71 ? 1.726 8.963 -6.114 1.00 82.75 71 ARG A O 1
ATOM 567 N N . SER A 1 72 ? -0.300 8.064 -5.727 1.00 85.56 72 SER A N 1
ATOM 568 C CA . SER A 1 72 ? -0.785 8.212 -7.107 1.00 85.56 72 SER A CA 1
ATOM 569 C C . SER A 1 72 ? -1.200 9.642 -7.474 1.00 85.56 72 SER A C 1
ATOM 571 O O . SER A 1 72 ? -1.509 9.904 -8.632 1.00 85.56 72 SER A O 1
ATOM 573 N N . LEU A 1 73 ? -1.240 10.573 -6.513 1.00 83.81 73 LEU A N 1
ATOM 574 C CA . LEU A 1 73 ? -1.670 11.953 -6.746 1.00 83.81 73 LEU A CA 1
ATOM 575 C C . LEU A 1 73 ? -0.483 12.901 -6.971 1.00 83.81 73 LEU A C 1
ATOM 577 O O . LEU A 1 73 ? 0.536 12.766 -6.282 1.00 83.81 73 LEU A O 1
ATOM 581 N N . PRO A 1 74 ? -0.628 13.918 -7.844 1.00 84.31 74 PRO A N 1
ATOM 582 C CA . PRO A 1 74 ? 0.339 15.004 -7.979 1.00 84.31 74 PRO A CA 1
ATOM 583 C C . PRO A 1 74 ? 0.571 15.752 -6.657 1.00 84.31 74 PRO A C 1
ATOM 585 O O . PRO A 1 74 ? -0.283 15.773 -5.765 1.00 84.31 74 PRO A O 1
ATOM 588 N N . VAL A 1 75 ? 1.740 16.380 -6.519 1.00 83.75 75 VAL A N 1
ATOM 589 C CA . VAL A 1 75 ? 2.057 17.218 -5.353 1.00 83.75 75 VAL A CA 1
ATOM 590 C C . VAL A 1 75 ? 1.150 18.453 -5.362 1.00 83.75 75 VAL A C 1
ATOM 592 O O . VAL A 1 75 ? 1.075 19.157 -6.361 1.00 83.75 75 VAL A O 1
ATOM 595 N N . GLY A 1 76 ? 0.447 18.712 -4.255 1.00 84.62 76 GLY A N 1
ATOM 596 C CA . GLY A 1 76 ? -0.448 19.865 -4.127 1.00 84.62 76 GLY A CA 1
ATOM 597 C C . GLY A 1 76 ? -1.435 19.739 -2.964 1.00 84.62 76 GLY A C 1
ATOM 598 O O . GLY A 1 76 ? -1.342 18.819 -2.148 1.00 84.62 76 GLY A O 1
ATOM 599 N N . ALA A 1 77 ? -2.426 20.632 -2.905 1.00 81.00 77 ALA A N 1
ATOM 600 C CA . ALA A 1 77 ? -3.413 20.693 -1.816 1.00 81.00 77 ALA A CA 1
ATOM 601 C C . ALA A 1 77 ? -4.198 19.375 -1.609 1.00 81.00 77 ALA A C 1
ATOM 603 O O . ALA A 1 77 ? -4.532 18.998 -0.479 1.00 81.00 77 ALA A O 1
ATOM 604 N N . ALA A 1 78 ? -4.437 18.624 -2.690 1.00 77.19 78 ALA A N 1
ATOM 605 C CA . ALA A 1 78 ? -5.051 17.296 -2.642 1.00 77.19 78 ALA A CA 1
ATOM 606 C C . ALA A 1 78 ? -4.195 16.271 -1.872 1.00 77.19 78 ALA A C 1
ATOM 608 O O . ALA A 1 78 ? -4.740 15.391 -1.202 1.00 77.19 78 ALA A O 1
ATOM 609 N N . ARG A 1 79 ? -2.863 16.402 -1.925 1.00 81.38 79 ARG A N 1
ATOM 610 C CA . ARG A 1 79 ? -1.913 15.567 -1.180 1.00 81.38 79 ARG A CA 1
ATOM 611 C C . ARG A 1 79 ? -1.860 15.977 0.296 1.00 81.38 79 ARG A C 1
ATOM 613 O O . ARG A 1 79 ? -1.890 15.104 1.159 1.00 81.38 79 ARG A O 1
ATOM 620 N N . SER A 1 80 ? -1.877 17.279 0.595 1.00 84.00 80 SER A N 1
ATOM 621 C CA . SER A 1 80 ? -1.838 17.805 1.972 1.00 84.00 80 SER A CA 1
ATOM 622 C C . SER A 1 80 ? -3.090 17.473 2.792 1.00 84.00 80 SER A C 1
ATOM 624 O O . SER A 1 80 ? -3.000 17.198 3.984 1.00 84.00 80 SER A O 1
ATOM 626 N N . SER A 1 81 ? -4.277 17.475 2.177 1.00 84.12 81 SER A N 1
ATOM 627 C CA . SER A 1 81 ? -5.517 17.070 2.865 1.00 84.12 81 SER A CA 1
ATOM 628 C C . SER A 1 81 ? -5.513 15.591 3.270 1.00 84.12 81 SER A C 1
ATOM 630 O O . SER A 1 81 ? -5.958 15.257 4.368 1.00 84.12 81 SER A O 1
ATOM 632 N N . ARG A 1 82 ? -4.951 14.718 2.425 1.00 85.31 82 ARG A N 1
ATOM 633 C CA . ARG A 1 82 ? -4.787 13.281 2.706 1.00 85.31 82 ARG A CA 1
ATOM 634 C C . ARG A 1 82 ? -3.736 13.011 3.773 1.00 85.31 82 ARG A C 1
ATOM 636 O O . ARG A 1 82 ? -3.939 12.130 4.597 1.00 85.31 82 ARG A O 1
ATOM 643 N N . ASP A 1 83 ? -2.673 13.808 3.808 1.00 86.25 83 ASP A N 1
ATOM 644 C CA . ASP A 1 83 ? -1.674 13.748 4.877 1.00 86.25 83 ASP A CA 1
ATOM 645 C C . ASP A 1 83 ? -2.296 14.048 6.252 1.00 86.25 83 ASP A C 1
ATOM 647 O O . ASP A 1 83 ? -2.150 13.277 7.198 1.00 86.25 83 ASP A O 1
ATOM 651 N N . ARG A 1 84 ? -3.131 15.094 6.342 1.00 89.75 84 ARG A N 1
ATOM 652 C CA . ARG A 1 84 ? -3.895 15.389 7.568 1.00 89.75 84 ARG A CA 1
ATOM 653 C C . ARG A 1 84 ? -4.825 14.246 7.972 1.00 89.75 84 ARG A C 1
ATOM 655 O O . ARG A 1 84 ? -4.939 13.954 9.161 1.00 89.75 84 ARG A O 1
ATOM 662 N N . LEU A 1 85 ? -5.497 13.617 7.007 1.00 89.88 85 LEU A N 1
ATOM 663 C CA . LEU A 1 85 ? -6.370 12.473 7.273 1.00 89.88 85 LEU A CA 1
ATOM 664 C C . LEU A 1 85 ? -5.567 11.272 7.796 1.00 89.88 85 LEU A C 1
ATOM 666 O O . LEU A 1 85 ? -5.958 10.682 8.801 1.00 89.88 85 LEU A O 1
ATOM 670 N N . SER A 1 86 ? -4.421 10.976 7.179 1.00 88.38 86 SER A N 1
ATOM 671 C CA . SER A 1 86 ? -3.489 9.936 7.631 1.00 88.38 86 SER A CA 1
ATOM 672 C C . SER A 1 86 ? -3.017 10.193 9.066 1.00 88.38 86 SER A C 1
ATOM 674 O O . SER A 1 86 ? -3.167 9.339 9.937 1.00 88.38 86 SER A O 1
ATOM 676 N N . ASN A 1 87 ? -2.592 11.424 9.368 1.00 90.88 87 ASN A N 1
ATOM 677 C CA . ASN A 1 87 ? -2.168 11.823 10.713 1.00 90.88 87 ASN A CA 1
ATOM 678 C C . ASN A 1 87 ? -3.281 11.655 11.759 1.00 90.88 87 ASN A C 1
ATOM 680 O O . ASN A 1 87 ? -3.020 11.230 12.885 1.00 90.88 87 ASN A O 1
ATOM 684 N N . ARG A 1 88 ? -4.538 11.958 11.407 1.00 92.62 88 ARG A N 1
ATOM 685 C CA . ARG A 1 88 ? -5.687 11.726 12.298 1.00 92.62 88 ARG A CA 1
ATOM 686 C C . ARG A 1 88 ? -5.931 10.239 12.536 1.00 92.62 88 ARG A C 1
ATOM 688 O O . ARG A 1 88 ? -6.157 9.863 13.682 1.00 92.62 88 ARG A O 1
ATOM 695 N N . LEU A 1 89 ? -5.840 9.402 11.502 1.00 91.75 89 LEU A N 1
ATOM 696 C CA . LEU A 1 89 ? -5.945 7.948 11.658 1.00 91.75 89 LEU A CA 1
ATOM 697 C C . LEU A 1 89 ? -4.849 7.406 12.578 1.00 91.75 89 LEU A C 1
ATOM 699 O O . LEU A 1 89 ? -5.128 6.539 13.400 1.00 91.75 89 LEU A O 1
ATOM 703 N N . THR A 1 90 ? -3.625 7.929 12.491 1.00 90.88 90 THR A N 1
ATOM 704 C CA . THR A 1 90 ? -2.529 7.556 13.401 1.00 90.88 90 THR A CA 1
ATOM 705 C C . THR A 1 90 ? -2.862 7.884 14.848 1.00 90.88 90 THR A C 1
ATOM 707 O O . THR A 1 90 ? -2.693 7.033 15.718 1.00 90.88 90 THR A O 1
ATOM 710 N N . LYS A 1 91 ? -3.410 9.076 15.112 1.00 94.44 91 LYS A N 1
ATOM 711 C CA . LYS A 1 91 ? -3.857 9.455 16.461 1.00 94.44 91 LYS A CA 1
ATOM 712 C C . LYS A 1 91 ? -4.959 8.527 16.977 1.00 94.44 91 LYS A C 1
ATOM 714 O O . LYS A 1 91 ? -4.870 8.059 18.104 1.00 94.44 91 LYS A O 1
ATOM 719 N N . ILE A 1 92 ? -5.949 8.207 16.141 1.00 93.50 92 ILE A N 1
ATOM 720 C CA . ILE A 1 92 ? -7.034 7.282 16.504 1.00 93.50 92 ILE A CA 1
ATOM 721 C C . ILE A 1 92 ? -6.480 5.886 16.818 1.00 93.50 92 ILE A C 1
ATOM 723 O O . ILE A 1 92 ? -6.872 5.293 17.815 1.00 93.50 92 ILE A O 1
ATOM 727 N N . ALA A 1 93 ? -5.544 5.371 16.016 1.00 90.69 93 ALA A N 1
ATOM 728 C CA . ALA A 1 93 ? -4.931 4.064 16.255 1.00 90.69 93 ALA A CA 1
ATOM 729 C C . ALA A 1 93 ? -4.127 4.018 17.566 1.00 90.69 93 ALA A C 1
ATOM 731 O O . ALA A 1 93 ? -4.131 2.997 18.252 1.00 90.69 93 ALA A O 1
ATOM 732 N N . ILE A 1 94 ? -3.457 5.117 17.93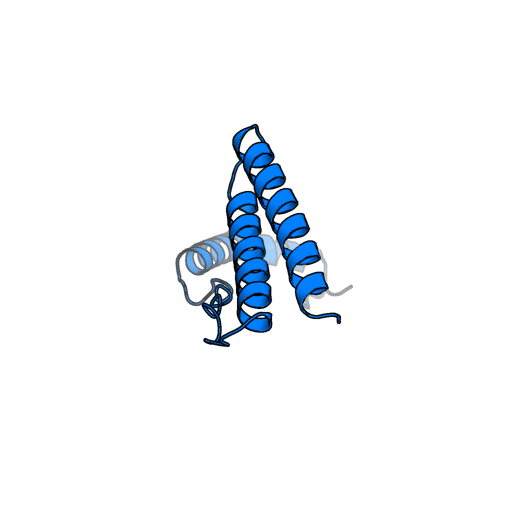0 1.00 92.25 94 ILE A N 1
ATOM 733 C CA . ILE A 1 94 ? -2.755 5.244 19.215 1.00 92.25 94 ILE A CA 1
ATOM 734 C C . ILE A 1 94 ? -3.751 5.194 20.376 1.00 92.25 94 ILE A C 1
ATOM 736 O O . ILE A 1 94 ? -3.545 4.415 21.303 1.00 92.25 94 ILE A O 1
ATOM 740 N N . GLU A 1 95 ? -4.838 5.967 20.320 1.00 93.88 95 GLU A N 1
ATOM 741 C CA . GLU A 1 95 ? -5.868 5.942 21.368 1.00 93.88 95 GLU A CA 1
ATOM 742 C C . GLU A 1 95 ? -6.567 4.579 21.450 1.00 93.88 95 GLU A C 1
ATOM 744 O O . GLU A 1 95 ? -6.740 4.043 22.540 1.00 93.88 95 GLU A O 1
ATOM 749 N N . ALA A 1 96 ? -6.876 3.953 20.312 1.00 90.19 96 ALA A N 1
ATOM 750 C CA . ALA A 1 96 ? -7.466 2.617 20.279 1.00 90.19 96 ALA A CA 1
ATOM 751 C C . ALA A 1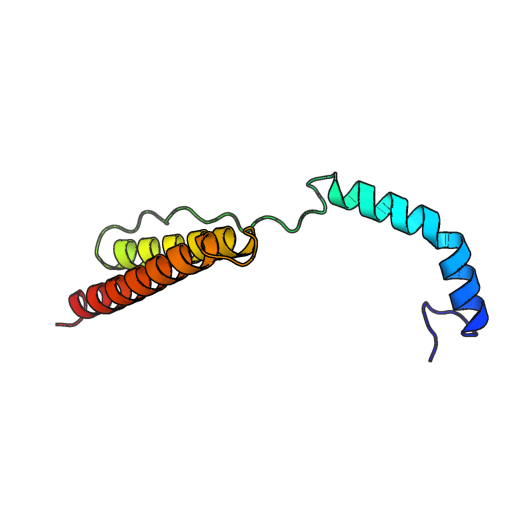 96 ? -6.569 1.572 20.961 1.00 90.19 96 ALA A C 1
ATOM 753 O O . ALA A 1 96 ? -7.068 0.717 21.683 1.00 90.19 96 ALA A O 1
ATOM 754 N N . ARG A 1 97 ? -5.242 1.650 20.803 1.00 90.12 97 ARG A N 1
ATOM 755 C CA . ARG A 1 97 ? -4.317 0.745 21.510 1.00 90.12 97 ARG A CA 1
ATOM 756 C C . ARG A 1 97 ? -4.380 0.911 23.025 1.00 90.12 97 ARG A C 1
ATOM 758 O O . ARG A 1 97 ? -4.300 -0.093 23.724 1.00 90.12 97 ARG A O 1
ATOM 765 N N . LYS A 1 98 ? -4.566 2.138 23.521 1.00 92.00 98 LYS A N 1
ATOM 766 C CA . LYS A 1 98 ? -4.665 2.403 24.963 1.00 92.00 98 LYS A CA 1
ATOM 767 C C . LYS A 1 98 ? -5.884 1.737 25.593 1.00 92.00 98 LYS A C 1
ATOM 769 O O . LYS A 1 9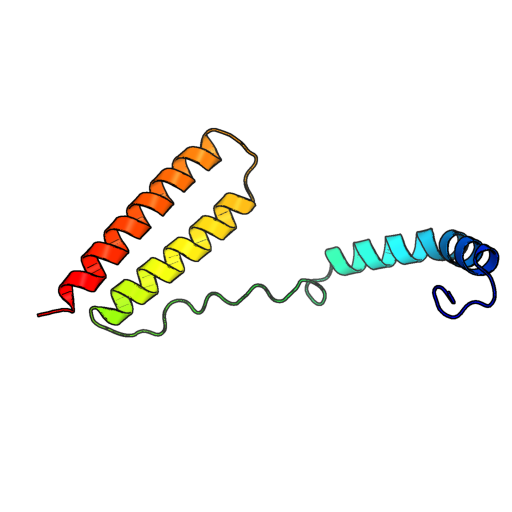8 ? -5.782 1.293 26.726 1.00 92.00 98 LYS A O 1
ATOM 774 N N . LEU A 1 99 ? -6.982 1.590 24.846 1.00 87.25 99 LEU A N 1
ATOM 775 C CA . LEU A 1 99 ? -8.196 0.903 25.311 1.00 87.25 99 LEU A CA 1
ATOM 776 C C . LEU A 1 99 ? -7.980 -0.586 25.634 1.00 87.25 99 LEU A C 1
ATOM 778 O O . LEU A 1 99 ? -8.819 -1.187 26.295 1.00 87.25 99 LEU A O 1
ATOM 782 N N . GLY A 1 100 ? -6.906 -1.202 25.128 1.00 77.56 100 GLY A N 1
ATOM 783 C CA . GLY A 1 100 ? -6.573 -2.608 25.385 1.00 77.56 100 GLY A CA 1
ATOM 784 C C . GLY A 1 100 ? -5.614 -2.820 26.555 1.00 77.56 100 GLY A C 1
ATOM 785 O O . GLY A 1 100 ? -5.307 -3.963 26.886 1.00 77.56 100 GLY A O 1
ATOM 786 N N . THR A 1 101 ? -5.125 -1.735 27.149 1.00 69.12 101 THR A N 1
ATOM 787 C CA . THR A 1 101 ? -4.262 -1.732 28.334 1.00 69.12 101 THR A CA 1
ATOM 788 C C . THR A 1 101 ? -5.142 -1.402 29.541 1.00 69.12 101 THR A C 1
ATOM 790 O O . THR A 1 101 ? -5.787 -0.354 29.491 1.00 69.12 101 THR A O 1
ATOM 793 N N . PRO A 1 102 ? -5.235 -2.277 30.562 1.00 57.62 102 PRO A N 1
ATOM 794 C CA . PRO A 1 102 ? -6.001 -1.992 31.774 1.00 57.62 102 PRO A CA 1
ATOM 795 C C . PRO A 1 102 ? -5.424 -0.816 32.571 1.00 57.62 102 PRO A C 1
ATOM 797 O O . PRO A 1 102 ? -4.200 -0.563 32.459 1.00 57.62 102 PRO A O 1
#

pLDDT: mean 81.35, std 11.17, range [55.34, 94.44]